Protein AF-A0A7W6C863-F1 (afdb_monomer)

Organism: NCBI:txid984260

Secondary structure (DSSP, 8-state):
--------BTTTTT--GGGTTSBHHHHHHHHHHHHHHHHHHHHHHHHTTGGG-HHHHHHHHHHHHHHHHHHHHHHT-TT-HHHHHHHHHHHHHHIIIIIHHHHHHHHHHHHHT-

Sequence (114 aa):
MFPDLDCRLGVELGLPKHYRDKPAFEIINDAHDLVGALTSRLITFRYSGYEHFEELGAQYTLADTKRIEFSQRLERLDGNAIKAVNLIDELNHFVRMFVDPWLVKFEDLRVNER

Structure (mmCIF, N/CA/C/O backbone):
data_AF-A0A7W6C863-F1
#
_entry.id   AF-A0A7W6C863-F1
#
loop_
_atom_site.group_PDB
_atom_site.id
_atom_site.type_symbol
_atom_site.label_atom_id
_atom_site.label_alt_id
_atom_site.label_comp_id
_atom_site.label_asym_id
_atom_site.label_entity_id
_atom_site.label_seq_id
_atom_site.pdbx_PDB_ins_code
_atom_site.Cartn_x
_atom_site.Cartn_y
_atom_site.Cartn_z
_atom_site.occupancy
_atom_site.B_iso_or_equiv
_atom_site.auth_seq_id
_atom_site.auth_comp_id
_atom_site.auth_asym_id
_atom_site.auth_atom_id
_atom_site.pdbx_PDB_model_num
ATOM 1 N N . MET A 1 1 ? 6.116 -6.792 28.737 1.00 40.28 1 MET A N 1
ATOM 2 C CA . MET A 1 1 ? 4.753 -6.232 28.755 1.00 40.28 1 MET A CA 1
ATOM 3 C C . MET A 1 1 ? 4.282 -6.269 27.317 1.00 40.28 1 MET A C 1
ATOM 5 O O . MET A 1 1 ? 4.932 -5.645 26.489 1.00 40.28 1 MET A O 1
ATOM 9 N N . PHE A 1 2 ? 3.306 -7.117 26.990 1.00 50.56 2 PHE A N 1
ATOM 10 C CA . PHE A 1 2 ? 2.729 -7.100 25.645 1.00 50.56 2 PHE A CA 1
ATOM 11 C C . PHE A 1 2 ? 2.007 -5.758 25.477 1.00 50.56 2 PHE A C 1
ATOM 13 O O . PHE A 1 2 ? 1.382 -5.322 26.445 1.00 50.56 2 PHE A O 1
ATOM 20 N N . PRO A 1 3 ? 2.141 -5.066 24.334 1.00 59.31 3 PRO A N 1
ATOM 21 C CA . PRO A 1 3 ? 1.289 -3.916 24.069 1.00 59.31 3 PRO A CA 1
ATOM 22 C C . PRO A 1 3 ? -0.169 -4.377 24.177 1.00 59.31 3 PRO A C 1
ATOM 24 O O . PRO A 1 3 ? -0.497 -5.457 23.682 1.00 59.31 3 PRO A O 1
ATOM 27 N N . ASP A 1 4 ? -1.012 -3.603 24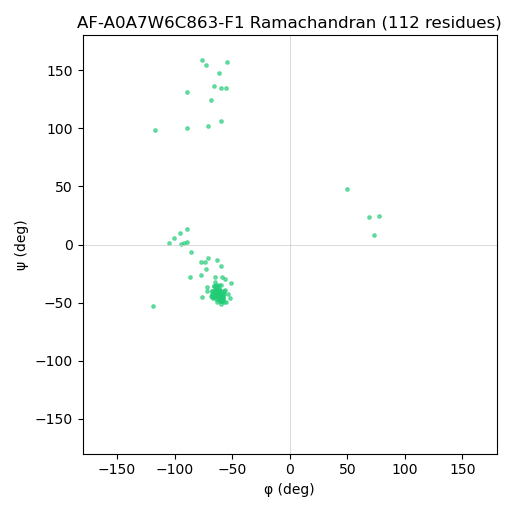.863 1.00 70.94 4 ASP A N 1
ATOM 28 C CA . ASP A 1 4 ? -2.452 -3.866 24.895 1.00 70.94 4 ASP A CA 1
ATOM 29 C C . ASP A 1 4 ? -2.963 -3.813 23.451 1.00 70.94 4 ASP A C 1
ATOM 31 O O . ASP A 1 4 ? -3.005 -2.753 22.824 1.00 70.94 4 ASP A O 1
ATOM 35 N N . LEU A 1 5 ? -3.270 -4.984 22.891 1.00 77.00 5 LEU A N 1
ATOM 36 C CA . LEU A 1 5 ? -3.833 -5.112 21.553 1.00 77.00 5 LEU A CA 1
ATOM 37 C C . LEU A 1 5 ? -5.254 -4.551 21.582 1.00 77.00 5 LEU A C 1
ATOM 39 O O . LEU A 1 5 ? -6.086 -4.989 22.378 1.00 77.00 5 LEU A O 1
ATOM 43 N N . ASP A 1 6 ? -5.541 -3.585 20.711 1.00 83.25 6 ASP A N 1
ATOM 44 C CA . ASP A 1 6 ? -6.894 -3.055 20.570 1.00 83.25 6 ASP A CA 1
ATOM 45 C C . ASP A 1 6 ? -7.785 -4.105 19.890 1.00 83.25 6 ASP A C 1
ATOM 47 O O . ASP A 1 6 ? -7.722 -4.328 18.679 1.00 83.25 6 ASP A O 1
ATOM 51 N N . CYS A 1 7 ? -8.589 -4.788 20.702 1.00 88.19 7 CYS A N 1
ATOM 52 C CA . CYS A 1 7 ? -9.495 -5.847 20.266 1.00 88.19 7 CYS A CA 1
ATOM 53 C C . CYS A 1 7 ? -10.886 -5.336 19.869 1.00 88.19 7 CYS A C 1
ATOM 55 O O . CYS A 1 7 ? -11.744 -6.157 19.544 1.00 88.19 7 CYS A O 1
ATOM 57 N N . ARG A 1 8 ? -11.140 -4.019 19.906 1.00 92.69 8 ARG A N 1
ATOM 58 C CA . ARG A 1 8 ? -12.436 -3.465 19.486 1.00 92.69 8 ARG A CA 1
ATOM 59 C C . ARG A 1 8 ? -12.709 -3.828 18.033 1.00 92.69 8 ARG A C 1
ATOM 61 O O . ARG A 1 8 ? -11.833 -3.697 17.178 1.00 92.69 8 ARG A O 1
ATOM 68 N N . LEU A 1 9 ? -13.926 -4.265 17.747 1.00 94.00 9 LEU A N 1
A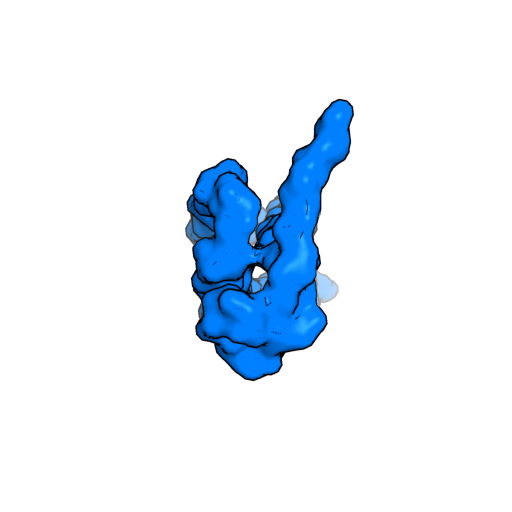TOM 69 C CA . LEU A 1 9 ? -14.372 -4.566 16.394 1.00 94.00 9 LEU A CA 1
ATOM 70 C C . LEU A 1 9 ? -14.590 -3.277 15.601 1.00 94.00 9 LEU A C 1
ATOM 72 O O . LEU A 1 9 ? -14.925 -2.227 16.155 1.00 94.00 9 LEU A O 1
ATOM 76 N N . GLY A 1 10 ? -14.485 -3.353 14.276 1.00 91.38 10 GLY A N 1
ATOM 77 C CA . GLY A 1 10 ? -14.709 -2.197 13.414 1.00 91.38 10 GLY A CA 1
ATOM 78 C C . GLY A 1 10 ? -16.084 -1.547 13.593 1.00 91.38 10 GLY A C 1
ATOM 79 O O . GLY A 1 10 ? -16.198 -0.329 13.470 1.00 91.38 10 GLY A O 1
ATOM 80 N N . VAL A 1 11 ? -17.119 -2.308 13.965 1.00 94.38 11 VAL A N 1
ATOM 81 C CA . VAL A 1 11 ? -18.438 -1.750 14.315 1.00 94.38 11 VAL A CA 1
ATOM 82 C C . VAL A 1 11 ? -18.382 -0.799 15.510 1.00 94.38 11 VAL A C 1
ATOM 84 O O . VAL A 1 11 ? -19.041 0.238 15.493 1.00 94.38 11 VAL A O 1
ATOM 87 N N . GLU A 1 12 ? -17.571 -1.119 16.517 1.00 94.25 12 GLU A N 1
ATOM 88 C CA . GLU A 1 12 ? -17.389 -0.316 17.731 1.00 94.25 12 GLU A CA 1
ATOM 89 C C . GLU A 1 12 ? -16.578 0.954 17.446 1.00 94.25 12 GLU A C 1
ATOM 91 O O . GLU A 1 12 ? -16.669 1.941 18.173 1.00 94.25 12 GLU A O 1
ATOM 96 N N . LEU A 1 13 ? -15.815 0.941 16.352 1.00 90.38 13 LEU A N 1
ATOM 97 C CA . LEU A 1 13 ? -15.022 2.059 15.849 1.00 90.38 13 LEU A CA 1
ATOM 98 C C . LEU A 1 13 ? -15.752 2.894 14.782 1.00 90.38 13 LEU A C 1
ATOM 100 O O . LEU A 1 13 ? -15.177 3.845 14.254 1.00 90.38 13 LEU A O 1
ATOM 104 N N . GLY A 1 14 ? -16.999 2.548 14.439 1.00 92.81 14 GLY A N 1
ATOM 105 C CA . GLY A 1 14 ? -17.770 3.234 13.397 1.00 92.81 14 GLY A CA 1
ATOM 106 C C . GLY A 1 14 ? -17.231 3.023 11.976 1.00 92.81 14 GLY A C 1
ATOM 107 O O . GLY A 1 14 ? -17.466 3.857 11.103 1.00 92.81 14 GLY A O 1
ATOM 108 N N . LEU A 1 15 ? -16.496 1.934 11.738 1.00 92.12 15 LEU A N 1
ATOM 109 C CA . LEU A 1 15 ? -15.875 1.639 10.448 1.00 92.12 15 LEU A CA 1
ATOM 110 C C . LEU A 1 15 ? -16.884 1.122 9.405 1.00 92.12 15 LEU A C 1
ATOM 112 O O . LEU A 1 15 ? -17.954 0.603 9.753 1.00 92.12 15 LEU A O 1
ATOM 116 N N . PRO A 1 16 ? -16.547 1.228 8.103 1.00 90.06 16 PRO A N 1
ATOM 117 C CA . PRO A 1 16 ? -17.370 0.707 7.018 1.00 90.06 16 PRO A CA 1
ATOM 118 C C . PRO A 1 16 ? -17.708 -0.783 7.158 1.00 90.06 16 PRO A C 1
ATOM 120 O O . PRO A 1 16 ? -16.971 -1.565 7.758 1.00 90.06 16 PRO A O 1
ATOM 123 N N . LYS A 1 17 ? -18.798 -1.209 6.501 1.00 90.69 17 LYS A N 1
ATOM 124 C CA . LYS A 1 17 ? -19.353 -2.574 6.603 1.00 90.69 17 LYS A CA 1
ATOM 125 C C . LYS A 1 17 ? -18.328 -3.696 6.368 1.00 90.69 17 LYS A C 1
ATOM 127 O O . LYS A 1 17 ? -18.451 -4.745 6.984 1.00 90.69 17 LYS A O 1
ATOM 132 N N . HIS A 1 18 ? -17.340 -3.495 5.501 1.00 90.31 18 HIS A N 1
ATOM 133 C CA . HIS A 1 18 ? -16.339 -4.516 5.171 1.00 90.31 18 HIS A CA 1
ATOM 134 C C . HIS A 1 18 ? -15.253 -4.707 6.247 1.00 90.31 18 HIS A C 1
ATOM 136 O O . HIS A 1 18 ? -14.589 -5.737 6.242 1.00 90.31 18 HIS A O 1
ATOM 142 N N . TYR A 1 19 ? -15.120 -3.773 7.195 1.00 92.31 19 TYR A N 1
ATOM 143 C CA . TYR A 1 19 ? -14.267 -3.908 8.385 1.00 92.31 19 TYR A CA 1
ATOM 144 C C . TYR A 1 19 ? -15.067 -4.187 9.661 1.00 92.31 19 TYR A C 1
ATOM 146 O O . TYR A 1 19 ? -14.490 -4.285 10.737 1.00 92.31 19 TYR A O 1
ATOM 154 N N . ARG A 1 20 ? -16.398 -4.295 9.563 1.00 91.38 20 ARG A N 1
ATOM 155 C CA . ARG A 1 20 ? -17.312 -4.309 10.713 1.00 91.38 20 ARG A CA 1
ATOM 156 C C . ARG A 1 20 ? -16.936 -5.340 11.776 1.00 91.38 20 ARG A C 1
ATOM 158 O O . ARG A 1 20 ? -16.930 -5.011 12.958 1.00 91.38 20 ARG A O 1
ATOM 165 N N . ASP A 1 21 ? -16.628 -6.550 11.330 1.00 94.62 21 ASP A N 1
ATOM 166 C CA . ASP A 1 21 ? -16.385 -7.705 12.195 1.00 94.62 21 ASP A CA 1
ATOM 167 C C . ASP A 1 21 ? -14.884 -7.981 12.384 1.00 94.62 21 ASP A C 1
ATOM 169 O O . ASP A 1 21 ? -14.513 -8.981 12.992 1.00 94.62 21 ASP A O 1
ATOM 173 N N . LYS A 1 22 ? -14.013 -7.101 11.866 1.00 94.56 22 LYS A N 1
ATOM 174 C CA . LYS A 1 22 ? -12.562 -7.203 12.038 1.00 94.56 22 LYS A CA 1
ATOM 175 C C . LYS A 1 22 ? -12.117 -6.470 13.310 1.00 94.56 22 LYS A C 1
ATOM 177 O O . LYS A 1 22 ? -12.507 -5.312 13.492 1.00 94.56 22 LYS A O 1
ATOM 182 N N . PRO A 1 23 ? -11.294 -7.093 14.168 1.00 94.81 23 PRO A N 1
ATOM 183 C CA . PRO A 1 23 ? -10.625 -6.411 15.272 1.00 94.81 23 PRO A CA 1
ATOM 184 C C . PRO A 1 23 ? -9.688 -5.294 14.792 1.00 94.81 23 PRO A C 1
ATOM 186 O O . PRO A 1 23 ? -9.050 -5.405 13.745 1.00 94.81 23 PRO A O 1
ATOM 189 N N . ALA A 1 24 ? -9.550 -4.235 15.589 1.00 93.31 24 ALA A N 1
ATOM 190 C CA . ALA A 1 24 ? -8.733 -3.067 15.264 1.00 93.31 24 ALA A CA 1
ATOM 191 C C . ALA A 1 24 ? -7.262 -3.421 14.978 1.00 93.31 24 ALA A C 1
ATOM 193 O O . ALA A 1 24 ? -6.687 -2.915 14.013 1.00 93.31 24 ALA A O 1
ATOM 194 N N . PHE A 1 25 ? -6.662 -4.316 15.770 1.00 92.25 25 PHE A N 1
ATOM 195 C CA . PHE A 1 25 ? -5.284 -4.766 15.543 1.00 92.25 25 PHE A CA 1
ATOM 196 C C . PHE A 1 25 ? -5.109 -5.510 14.207 1.00 92.25 25 PHE A C 1
ATOM 198 O O . PHE A 1 25 ? -4.078 -5.346 13.557 1.00 92.25 25 PHE A O 1
ATOM 205 N N . GLU A 1 26 ? -6.106 -6.287 13.762 1.00 94.75 26 GLU A N 1
ATOM 206 C CA . GLU A 1 26 ? -6.049 -6.981 12.467 1.00 94.75 26 GLU A CA 1
ATOM 207 C C . GLU A 1 26 ? -6.092 -5.984 11.313 1.00 94.75 26 GLU A C 1
ATOM 209 O O . GLU A 1 26 ? -5.325 -6.111 10.368 1.00 94.75 26 GLU A O 1
ATOM 214 N N . ILE A 1 27 ? -6.916 -4.939 11.417 1.00 94.94 27 ILE A N 1
ATOM 215 C CA . ILE A 1 27 ? -6.984 -3.871 10.409 1.00 94.94 27 ILE A CA 1
ATOM 216 C C . ILE A 1 27 ? -5.638 -3.146 10.287 1.00 94.94 27 ILE A C 1
ATOM 218 O O . ILE A 1 27 ? -5.210 -2.784 9.195 1.00 94.94 27 ILE A O 1
ATOM 222 N N . ILE A 1 28 ? -4.945 -2.922 11.404 1.00 94.31 28 ILE A N 1
ATOM 223 C CA . ILE A 1 28 ? -3.611 -2.313 11.382 1.00 94.31 28 ILE A CA 1
ATOM 224 C C . ILE A 1 28 ? -2.616 -3.255 10.700 1.00 94.31 28 ILE A C 1
ATOM 226 O O . ILE A 1 28 ? -1.865 -2.813 9.832 1.00 94.31 28 ILE A O 1
ATOM 230 N N . ASN A 1 29 ? -2.646 -4.548 11.033 1.00 93.94 29 ASN A N 1
ATOM 231 C CA . ASN A 1 29 ? -1.799 -5.552 10.388 1.00 93.94 29 ASN A CA 1
ATOM 232 C C . ASN A 1 29 ? -2.071 -5.662 8.881 1.00 93.94 29 ASN A C 1
ATOM 234 O O . ASN A 1 29 ? -1.117 -5.698 8.111 1.00 93.94 29 ASN A O 1
ATOM 238 N N . ASP A 1 30 ? -3.333 -5.592 8.445 1.00 95.06 30 ASP A N 1
ATOM 239 C CA . ASP A 1 30 ? -3.697 -5.565 7.023 1.00 95.06 30 ASP A CA 1
ATOM 240 C C . ASP A 1 30 ? -2.990 -4.405 6.290 1.00 95.06 30 ASP A C 1
ATOM 242 O O . ASP A 1 30 ? -2.504 -4.565 5.168 1.00 95.06 30 ASP A O 1
ATOM 246 N N . ALA A 1 31 ? -2.877 -3.231 6.926 1.00 95.44 31 ALA A N 1
ATOM 247 C CA . ALA A 1 31 ? -2.145 -2.099 6.359 1.00 95.44 31 ALA A CA 1
ATOM 248 C C . ALA A 1 31 ? -0.638 -2.389 6.230 1.00 95.44 31 ALA A C 1
ATOM 250 O O . ALA A 1 31 ? -0.026 -2.024 5.221 1.00 95.44 31 ALA A O 1
ATOM 251 N N . HIS A 1 32 ? -0.040 -3.062 7.222 1.00 95.62 32 HIS A N 1
ATOM 252 C CA . HIS A 1 32 ? 1.360 -3.490 7.164 1.00 95.62 32 HIS A CA 1
ATOM 253 C C . HIS A 1 32 ? 1.600 -4.500 6.041 1.00 95.62 32 HIS A C 1
ATOM 255 O O . HIS A 1 32 ? 2.527 -4.320 5.244 1.00 95.62 32 HIS A O 1
ATOM 261 N N . ASP A 1 33 ? 0.744 -5.513 5.940 1.00 96.81 33 ASP A N 1
ATOM 262 C CA . ASP A 1 33 ? 0.844 -6.565 4.933 1.00 96.81 33 ASP A CA 1
ATOM 263 C C . ASP A 1 33 ? 0.731 -5.998 3.517 1.00 96.81 33 ASP A C 1
ATOM 265 O O . ASP A 1 33 ? 1.506 -6.362 2.630 1.00 96.81 33 ASP A O 1
ATOM 269 N N . LEU A 1 34 ? -0.168 -5.038 3.302 1.00 96.56 34 LEU A N 1
ATOM 270 C CA . LEU A 1 34 ? -0.338 -4.386 2.007 1.00 96.56 34 LEU A CA 1
ATOM 271 C C . LEU A 1 34 ? 0.875 -3.545 1.587 1.00 96.56 34 LEU A C 1
ATOM 273 O O . LEU A 1 34 ? 1.306 -3.613 0.431 1.00 96.56 34 LEU A O 1
ATOM 277 N N . VAL A 1 35 ? 1.470 -2.782 2.510 1.00 96.50 35 VAL A N 1
ATOM 278 C CA . VAL A 1 35 ? 2.726 -2.059 2.237 1.00 96.50 35 VAL A CA 1
ATOM 279 C C . VAL A 1 35 ? 3.865 -3.045 1.959 1.00 96.50 35 VAL A C 1
ATOM 281 O O . VAL A 1 35 ? 4.665 -2.822 1.043 1.00 96.50 35 VAL A O 1
ATOM 284 N N . GLY A 1 36 ? 3.922 -4.157 2.696 1.00 97.25 36 GLY A N 1
ATOM 285 C CA . GLY A 1 36 ? 4.872 -5.244 2.462 1.00 97.25 36 GLY A CA 1
ATOM 286 C C . GLY A 1 36 ? 4.718 -5.867 1.071 1.00 97.25 36 GLY A C 1
ATOM 287 O O . GLY A 1 36 ? 5.703 -6.017 0.344 1.00 97.25 36 GLY A O 1
ATOM 288 N N . ALA A 1 37 ? 3.483 -6.144 0.652 1.00 96.19 37 ALA A N 1
ATOM 289 C CA . ALA A 1 37 ? 3.170 -6.683 -0.666 1.00 96.19 37 ALA A CA 1
ATOM 290 C C . ALA A 1 37 ? 3.581 -5.722 -1.793 1.00 96.19 37 ALA A C 1
ATOM 292 O O . ALA A 1 37 ? 4.233 -6.144 -2.751 1.00 96.19 37 ALA A O 1
ATOM 293 N N . LEU A 1 38 ? 3.273 -4.424 -1.666 1.00 95.94 38 LEU A N 1
ATOM 294 C CA . LEU A 1 38 ? 3.728 -3.406 -2.619 1.00 95.94 38 LEU A CA 1
ATOM 295 C C . LEU A 1 38 ? 5.259 -3.371 -2.699 1.00 95.94 38 LEU A C 1
ATOM 297 O O . LEU A 1 38 ? 5.823 -3.402 -3.790 1.00 95.94 38 LEU A O 1
ATOM 301 N N . THR A 1 39 ? 5.937 -3.368 -1.551 1.00 96.56 39 THR A N 1
ATOM 302 C CA . THR A 1 39 ? 7.405 -3.361 -1.480 1.00 96.56 39 THR A CA 1
ATOM 303 C C . THR A 1 39 ? 8.007 -4.568 -2.201 1.00 96.56 39 THR A C 1
ATOM 305 O O . THR A 1 39 ? 8.903 -4.411 -3.029 1.00 96.56 39 THR A O 1
ATOM 308 N N . SER A 1 40 ? 7.476 -5.766 -1.951 1.00 94.69 40 SER A N 1
ATOM 309 C CA . SER A 1 40 ? 7.916 -7.004 -2.604 1.00 94.69 40 SER A CA 1
ATOM 310 C C . SER A 1 40 ? 7.745 -6.958 -4.130 1.00 94.69 40 SER A C 1
ATOM 312 O O . SER A 1 40 ? 8.653 -7.332 -4.880 1.00 94.69 40 SER A O 1
ATOM 314 N N . ARG A 1 41 ? 6.612 -6.426 -4.612 1.00 92.00 41 ARG A N 1
ATOM 315 C CA . ARG A 1 41 ? 6.355 -6.237 -6.050 1.00 92.00 41 ARG A CA 1
ATOM 316 C C . ARG A 1 41 ? 7.369 -5.288 -6.687 1.00 92.00 41 ARG A C 1
ATOM 318 O O . ARG A 1 41 ? 7.923 -5.618 -7.732 1.00 92.00 41 ARG A O 1
ATOM 325 N N . LEU A 1 42 ? 7.655 -4.150 -6.051 1.00 92.44 42 LEU A N 1
ATOM 326 C CA . LEU A 1 42 ? 8.639 -3.187 -6.559 1.00 92.44 42 LEU A CA 1
ATOM 327 C C . LEU A 1 42 ? 10.059 -3.759 -6.566 1.00 92.44 42 LEU A C 1
ATOM 329 O O . LEU A 1 42 ? 10.791 -3.549 -7.525 1.00 92.44 42 LEU A O 1
ATOM 333 N N . ILE A 1 43 ? 10.438 -4.530 -5.546 1.00 90.88 43 ILE A N 1
ATOM 334 C CA . ILE A 1 43 ? 11.726 -5.235 -5.520 1.00 90.88 43 ILE A CA 1
ATOM 335 C C . ILE A 1 43 ? 11.819 -6.215 -6.691 1.00 90.88 43 ILE A C 1
ATOM 337 O O . ILE A 1 43 ? 12.801 -6.199 -7.429 1.00 90.88 43 ILE A O 1
ATOM 341 N N . THR A 1 44 ? 10.788 -7.035 -6.896 1.00 88.44 44 THR A N 1
ATOM 342 C CA . THR A 1 44 ? 10.752 -8.001 -8.004 1.00 88.44 44 THR A CA 1
ATOM 343 C C . THR A 1 44 ? 10.908 -7.295 -9.346 1.00 88.44 44 THR A C 1
ATOM 345 O O . THR A 1 44 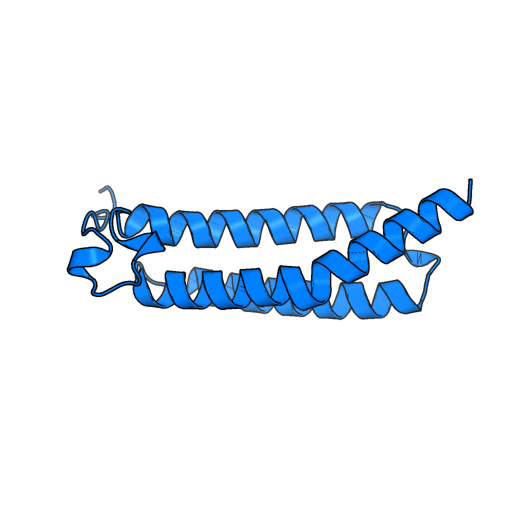? 11.733 -7.701 -10.161 1.00 88.44 44 THR A O 1
ATOM 348 N N . PHE A 1 45 ? 10.169 -6.201 -9.537 1.00 87.12 45 PHE A N 1
ATOM 349 C CA . PHE A 1 45 ? 10.279 -5.357 -10.717 1.00 87.12 45 PHE A CA 1
ATOM 350 C C . PHE A 1 45 ? 11.699 -4.805 -10.898 1.00 87.12 45 PHE A C 1
ATOM 352 O O . PHE A 1 45 ? 12.269 -4.871 -11.987 1.00 87.12 45 PHE A O 1
ATOM 359 N N . ARG A 1 46 ? 12.310 -4.314 -9.813 1.00 87.81 46 ARG A N 1
ATOM 360 C CA . ARG A 1 46 ? 13.661 -3.752 -9.846 1.00 87.81 46 A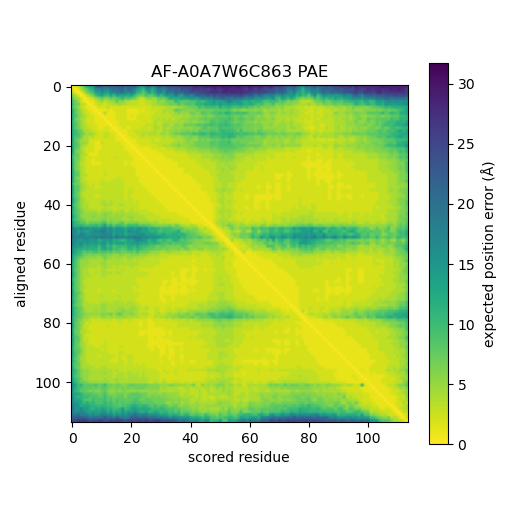RG A CA 1
ATOM 361 C C . ARG A 1 46 ? 14.688 -4.757 -10.368 1.00 87.81 46 ARG A C 1
ATOM 363 O O . ARG A 1 46 ? 15.571 -4.405 -11.141 1.00 87.81 46 ARG A O 1
ATOM 370 N N . TYR A 1 47 ? 14.564 -6.012 -9.954 1.00 86.06 47 TYR A N 1
ATOM 371 C CA . TYR A 1 47 ? 15.508 -7.067 -10.314 1.00 86.06 47 TYR A CA 1
ATOM 372 C C . TYR A 1 47 ? 15.130 -7.843 -11.582 1.00 86.06 47 TYR A C 1
ATOM 374 O O . TYR A 1 47 ? 15.868 -8.740 -11.981 1.00 86.06 47 TYR A O 1
ATOM 382 N N . SER A 1 48 ? 14.030 -7.497 -12.258 1.00 83.25 48 SER A N 1
ATOM 383 C CA . SER A 1 48 ? 13.607 -8.159 -13.498 1.00 83.25 48 SER A CA 1
ATOM 384 C C . SER A 1 48 ? 14.183 -7.552 -14.784 1.00 83.25 48 SER A C 1
ATOM 386 O O . SER A 1 48 ? 13.704 -7.883 -15.864 1.00 83.25 48 SER A O 1
ATOM 388 N N . GLY A 1 49 ? 15.197 -6.683 -14.692 1.00 76.50 49 GLY A N 1
ATOM 389 C CA . GLY A 1 49 ? 15.889 -6.125 -15.864 1.00 76.50 49 GLY A CA 1
ATOM 390 C C . GLY A 1 49 ? 15.127 -5.009 -16.588 1.00 76.50 49 GLY A C 1
ATOM 391 O O . GLY A 1 49 ? 15.351 -4.775 -17.769 1.00 76.50 49 GLY A O 1
ATOM 392 N N . TYR A 1 50 ? 14.228 -4.306 -15.892 1.00 75.12 50 TYR A N 1
ATOM 393 C CA . TYR A 1 50 ? 13.405 -3.226 -16.458 1.00 75.12 50 TYR A CA 1
ATOM 394 C C . TYR A 1 50 ? 14.199 -2.014 -16.973 1.00 75.12 50 TYR A C 1
ATOM 396 O O . TYR A 1 50 ? 13.630 -1.150 -17.637 1.00 75.12 50 TYR A O 1
ATOM 404 N N . GLU A 1 51 ? 15.486 -1.918 -16.632 1.00 71.88 51 GLU A N 1
ATOM 405 C CA . GLU A 1 51 ? 16.359 -0.773 -16.917 1.00 71.88 51 GLU A CA 1
ATOM 406 C C . GLU A 1 51 ? 16.496 -0.484 -18.421 1.00 71.88 51 GLU A C 1
ATOM 408 O O . GLU A 1 51 ? 16.835 0.631 -18.805 1.00 71.88 51 GLU A O 1
ATOM 413 N N . HIS A 1 52 ? 16.173 -1.458 -19.276 1.00 72.44 52 HIS A N 1
ATOM 414 C CA . HIS A 1 52 ? 16.129 -1.299 -20.730 1.00 72.44 52 HIS A CA 1
ATOM 415 C C . HIS A 1 52 ? 14.950 -0.443 -21.230 1.00 72.44 52 HIS A C 1
ATOM 417 O O . HIS A 1 52 ? 14.950 -0.022 -22.385 1.00 72.44 52 HIS A O 1
ATOM 423 N N . PHE A 1 53 ? 13.971 -0.138 -20.371 1.00 75.25 53 PHE A N 1
ATOM 424 C CA . PHE A 1 53 ? 12.779 0.630 -20.720 1.00 75.25 53 PHE A CA 1
ATOM 425 C C . PHE A 1 53 ? 12.720 1.946 -19.931 1.00 75.25 53 PHE A C 1
ATOM 427 O O . PHE A 1 53 ? 12.256 1.983 -18.787 1.00 75.25 53 PHE A O 1
ATOM 434 N N . GLU A 1 54 ? 13.137 3.053 -20.553 1.00 75.56 54 GLU A N 1
ATOM 435 C CA . GLU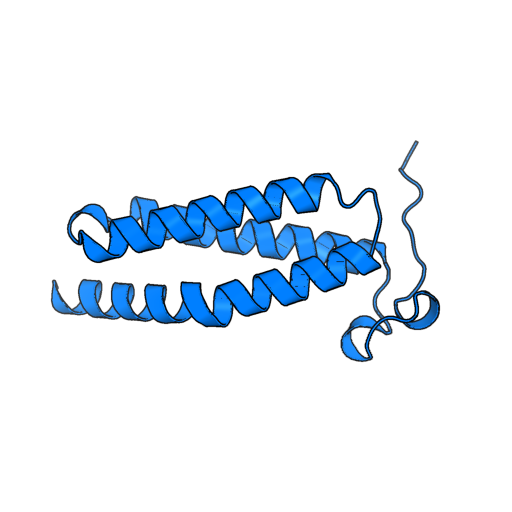 A 1 54 ? 13.186 4.379 -19.908 1.00 75.56 54 GLU A CA 1
ATOM 436 C C . GLU A 1 54 ? 11.844 4.793 -19.277 1.00 75.56 54 GLU A C 1
ATOM 438 O O . GLU A 1 54 ? 11.803 5.257 -18.134 1.00 75.56 54 GLU A O 1
ATOM 443 N N . GLU A 1 55 ? 10.727 4.559 -19.978 1.00 75.12 55 GLU A N 1
ATOM 444 C CA . GLU A 1 55 ? 9.380 4.870 -19.477 1.00 75.12 55 GLU A CA 1
ATOM 445 C C . GLU A 1 55 ? 9.050 4.128 -18.174 1.00 75.12 55 GLU A C 1
ATOM 447 O O . GLU A 1 55 ? 8.375 4.669 -17.293 1.00 75.12 55 GLU A O 1
ATOM 452 N N . LEU A 1 56 ? 9.550 2.898 -18.024 1.00 82.00 56 LEU A N 1
ATOM 453 C CA . LEU A 1 56 ? 9.298 2.095 -16.836 1.00 82.00 56 LEU A CA 1
ATOM 454 C C . LEU A 1 56 ? 10.152 2.542 -15.644 1.00 82.00 56 LEU A C 1
ATOM 456 O O . LEU A 1 56 ? 9.727 2.386 -14.499 1.00 82.00 56 LEU A O 1
ATOM 460 N N . GLY A 1 57 ? 11.319 3.147 -15.888 1.00 84.12 57 GLY A N 1
ATOM 461 C CA . GLY A 1 57 ? 12.157 3.720 -14.834 1.00 84.12 57 GLY A CA 1
ATOM 462 C C . GLY A 1 57 ? 11.501 4.902 -14.121 1.00 84.12 57 GLY A C 1
ATOM 463 O O . GLY A 1 57 ? 11.544 4.995 -12.888 1.00 84.12 57 GLY A O 1
ATOM 464 N N . ALA A 1 58 ? 10.817 5.769 -14.871 1.00 87.56 58 ALA A N 1
ATOM 465 C CA . ALA A 1 58 ? 10.044 6.868 -14.297 1.00 87.56 58 ALA A CA 1
ATOM 466 C C . ALA A 1 58 ? 8.859 6.354 -13.457 1.00 87.56 58 ALA A C 1
ATOM 468 O O . ALA A 1 58 ? 8.637 6.823 -12.337 1.00 87.56 58 ALA A O 1
ATOM 469 N N . GLN A 1 59 ? 8.132 5.351 -13.962 1.00 90.44 59 GLN A N 1
ATOM 470 C CA . GLN A 1 59 ? 7.006 4.735 -13.251 1.00 90.44 59 GLN A CA 1
ATOM 471 C C . GLN A 1 59 ? 7.451 4.032 -11.966 1.00 90.44 59 GLN A C 1
ATOM 473 O O . GLN A 1 59 ? 6.833 4.234 -10.918 1.00 90.44 59 GLN A O 1
ATOM 478 N N . TYR A 1 60 ? 8.565 3.296 -12.020 1.00 91.88 60 TYR A N 1
ATOM 479 C CA . TYR A 1 60 ? 9.181 2.689 -10.844 1.00 91.88 60 TYR A CA 1
ATOM 480 C C . TYR A 1 60 ? 9.510 3.736 -9.781 1.00 91.88 60 TYR A C 1
ATOM 482 O O . TYR A 1 60 ? 9.131 3.580 -8.625 1.00 91.88 60 TYR A O 1
ATOM 490 N N . THR A 1 61 ? 10.167 4.830 -10.173 1.00 91.69 61 THR A N 1
ATOM 491 C CA . THR A 1 61 ? 10.582 5.889 -9.241 1.00 91.69 61 THR A CA 1
ATOM 492 C C . THR A 1 61 ? 9.383 6.520 -8.532 1.00 91.69 61 THR A C 1
ATOM 494 O O . THR A 1 61 ? 9.418 6.756 -7.320 1.00 91.69 61 THR A O 1
ATOM 497 N N . LEU A 1 62 ? 8.291 6.758 -9.266 1.00 93.50 62 LEU A N 1
ATOM 498 C CA . LEU A 1 62 ? 7.063 7.294 -8.688 1.00 93.50 62 LEU A CA 1
ATOM 499 C C . LEU A 1 62 ? 6.398 6.291 -7.736 1.00 93.50 62 LEU A C 1
ATOM 501 O O . LEU A 1 62 ? 5.983 6.672 -6.638 1.00 93.50 62 LEU A O 1
ATOM 505 N N . ALA A 1 63 ? 6.340 5.012 -8.116 1.00 94.62 63 ALA A N 1
ATOM 506 C CA . ALA A 1 63 ? 5.809 3.970 -7.246 1.00 94.62 63 ALA A CA 1
ATOM 507 C C . ALA A 1 63 ? 6.637 3.786 -5.975 1.00 94.62 63 ALA A C 1
ATOM 509 O O . ALA A 1 63 ? 6.070 3.655 -4.890 1.00 94.62 63 ALA A O 1
ATOM 510 N N . ASP A 1 64 ? 7.960 3.841 -6.088 1.00 95.75 64 ASP A N 1
ATOM 511 C CA . ASP A 1 64 ? 8.861 3.702 -4.954 1.00 95.75 64 ASP A CA 1
ATOM 512 C C . ASP A 1 64 ? 8.744 4.887 -3.988 1.00 95.75 64 ASP A C 1
ATOM 514 O O . ASP A 1 64 ? 8.657 4.694 -2.776 1.00 95.75 64 ASP A O 1
ATOM 518 N N . THR A 1 65 ? 8.608 6.105 -4.519 1.00 97.31 65 THR A N 1
ATOM 519 C CA . THR A 1 65 ? 8.332 7.309 -3.720 1.00 97.31 65 THR A CA 1
ATOM 520 C C . THR A 1 65 ? 7.025 7.167 -2.940 1.00 97.31 65 THR A C 1
ATOM 522 O O . THR A 1 65 ? 6.996 7.386 -1.728 1.00 97.31 65 THR A O 1
ATOM 525 N N . LYS A 1 66 ? 5.944 6.724 -3.596 1.00 97.62 66 LYS A N 1
ATOM 526 C CA . LYS A 1 66 ? 4.659 6.489 -2.921 1.00 97.62 66 LYS A CA 1
ATOM 527 C C . LYS A 1 66 ? 4.735 5.377 -1.884 1.00 97.62 66 LYS A C 1
ATOM 529 O O . LYS A 1 66 ? 4.175 5.517 -0.800 1.00 97.62 66 LYS A O 1
ATOM 534 N N . ARG A 1 67 ? 5.478 4.310 -2.165 1.00 97.31 67 ARG A N 1
ATOM 535 C CA . ARG A 1 67 ? 5.748 3.237 -1.205 1.00 97.31 67 ARG A CA 1
ATOM 536 C C . ARG A 1 67 ? 6.473 3.771 0.039 1.00 97.31 67 ARG A C 1
ATOM 538 O O . ARG A 1 67 ? 6.062 3.417 1.139 1.00 97.31 67 ARG A O 1
ATOM 545 N N . ILE A 1 68 ? 7.460 4.672 -0.095 1.00 97.75 68 ILE A N 1
ATOM 546 C CA . ILE A 1 68 ? 8.096 5.365 1.053 1.00 97.75 68 ILE A CA 1
ATOM 547 C C . ILE A 1 68 ? 7.062 6.166 1.852 1.00 97.75 68 ILE A C 1
ATOM 549 O O . ILE A 1 68 ? 7.016 6.050 3.077 1.00 97.75 68 ILE A O 1
ATOM 553 N N . GLU A 1 69 ? 6.230 6.968 1.181 1.00 97.75 69 GLU A N 1
ATOM 554 C CA . GLU A 1 69 ? 5.193 7.772 1.842 1.00 97.75 69 GLU A CA 1
ATOM 555 C C . GLU A 1 69 ? 4.218 6.896 2.646 1.00 97.75 69 GLU A C 1
ATOM 557 O O . GLU A 1 69 ? 3.896 7.218 3.793 1.00 97.75 69 GLU A O 1
ATOM 562 N N . PHE A 1 70 ? 3.776 5.767 2.079 1.00 97.75 70 PHE A N 1
ATOM 563 C CA . PHE A 1 70 ? 2.913 4.817 2.780 1.00 97.75 70 PHE A CA 1
ATOM 564 C C . PHE A 1 70 ? 3.611 4.194 3.993 1.00 97.75 70 PHE A C 1
ATOM 566 O O . PHE A 1 70 ? 3.013 4.172 5.067 1.00 97.75 70 PHE A O 1
ATOM 573 N N . SER A 1 71 ? 4.877 3.773 3.874 1.00 97.00 71 SER A N 1
ATOM 574 C CA . SER A 1 71 ? 5.654 3.247 5.009 1.00 97.00 71 SER A CA 1
ATOM 575 C C . SER A 1 71 ? 5.778 4.263 6.150 1.00 97.00 71 SER A C 1
ATOM 577 O O . SER A 1 71 ? 5.547 3.926 7.306 1.00 97.00 71 SER A O 1
ATOM 579 N N . GLN A 1 72 ? 6.055 5.532 5.844 1.00 96.88 72 GLN A N 1
ATOM 580 C CA . GLN A 1 72 ? 6.154 6.576 6.871 1.00 96.88 72 GLN A CA 1
ATOM 581 C C . GLN A 1 72 ? 4.817 6.850 7.568 1.00 96.88 72 GLN A C 1
ATOM 583 O O . GLN A 1 72 ? 4.776 7.176 8.753 1.00 96.88 72 GLN A O 1
ATOM 588 N N . ARG A 1 73 ? 3.702 6.769 6.836 1.00 96.44 73 ARG A N 1
ATOM 589 C CA . ARG A 1 73 ? 2.361 6.927 7.417 1.00 96.44 73 ARG A CA 1
ATOM 590 C C . ARG A 1 73 ? 1.975 5.728 8.275 1.00 96.44 73 ARG A C 1
ATOM 592 O O . ARG A 1 73 ? 1.351 5.928 9.313 1.00 96.44 73 ARG A O 1
ATOM 599 N N . LEU A 1 74 ? 2.380 4.531 7.862 1.00 94.69 74 LEU A N 1
ATOM 600 C CA . LEU A 1 74 ? 2.196 3.280 8.589 1.00 94.69 74 LEU A CA 1
ATOM 601 C C . LEU A 1 74 ? 2.895 3.320 9.959 1.00 94.69 74 LEU A C 1
ATOM 603 O O . LEU A 1 74 ? 2.265 3.055 10.977 1.00 94.69 74 LEU A O 1
ATOM 607 N N . GLU A 1 75 ? 4.153 3.770 10.009 1.00 92.06 75 GLU A N 1
ATOM 608 C CA . GLU A 1 75 ? 4.903 3.967 11.265 1.00 92.06 75 GLU A CA 1
ATOM 609 C C . GLU A 1 75 ? 4.225 4.960 12.225 1.00 92.06 75 GLU A C 1
ATOM 611 O O . GLU A 1 75 ? 4.372 4.864 13.442 1.00 92.06 75 GLU A O 1
ATOM 616 N N . ARG A 1 76 ? 3.453 5.911 11.686 1.00 93.38 76 ARG A N 1
ATOM 617 C CA . ARG A 1 76 ? 2.737 6.950 12.445 1.00 93.38 76 ARG A CA 1
ATOM 618 C C . ARG A 1 76 ? 1.280 6.591 12.753 1.00 93.38 76 ARG A C 1
ATOM 620 O O . ARG A 1 76 ? 0.526 7.467 13.190 1.00 93.38 76 ARG A O 1
ATOM 627 N N . LEU A 1 77 ? 0.853 5.349 12.504 1.00 89.44 77 LEU A N 1
ATOM 628 C CA . LEU A 1 77 ? -0.507 4.919 12.833 1.00 89.44 77 LEU A CA 1
ATOM 629 C C . LEU A 1 77 ? -0.767 4.948 14.338 1.00 89.44 77 LEU A C 1
ATOM 631 O O . LEU A 1 77 ? -1.882 5.286 14.723 1.00 89.44 77 LEU A O 1
ATOM 635 N N . ASP A 1 78 ? 0.242 4.638 15.160 1.00 86.38 78 ASP A N 1
ATOM 636 C CA . ASP A 1 78 ? 0.157 4.654 16.630 1.00 86.38 78 ASP A CA 1
ATOM 637 C C . ASP A 1 78 ? -1.079 3.893 17.155 1.00 86.38 78 ASP A C 1
ATOM 639 O O . ASP A 1 78 ? -1.897 4.411 17.911 1.00 86.38 78 ASP A O 1
ATOM 643 N N . GLY A 1 79 ? -1.301 2.680 16.634 1.00 85.25 79 GLY A N 1
ATOM 644 C CA . GLY A 1 79 ? -2.444 1.847 17.025 1.00 85.25 79 GLY A CA 1
ATOM 645 C C . GLY A 1 79 ? -3.810 2.306 16.487 1.00 85.25 79 GLY A C 1
ATOM 646 O O . GLY A 1 79 ? -4.840 1.776 16.893 1.00 85.25 79 GLY A O 1
ATOM 647 N N . ASN A 1 80 ? -3.870 3.295 15.591 1.00 91.38 80 ASN A N 1
ATOM 648 C CA . ASN A 1 80 ? -5.136 3.867 15.135 1.00 91.38 80 ASN A CA 1
ATOM 649 C C . ASN A 1 80 ? -5.718 3.133 13.913 1.00 91.38 80 ASN A C 1
ATOM 651 O O . ASN A 1 80 ? -5.354 3.412 12.767 1.00 91.38 80 ASN A O 1
ATOM 655 N N . ALA A 1 81 ? -6.698 2.260 14.152 1.00 93.00 81 ALA A N 1
ATOM 656 C CA . ALA A 1 81 ? -7.366 1.498 13.095 1.00 93.00 81 ALA A CA 1
ATOM 657 C C . ALA A 1 81 ? -8.165 2.358 12.094 1.00 93.00 81 ALA A C 1
ATOM 659 O O . ALA A 1 81 ? -8.261 1.994 10.928 1.00 93.00 81 ALA A O 1
ATOM 660 N N . ILE A 1 82 ? -8.685 3.528 12.487 1.00 92.56 82 ILE A N 1
ATOM 661 C CA . ILE A 1 82 ? -9.381 4.435 11.551 1.00 92.56 82 ILE A CA 1
ATOM 662 C C . ILE A 1 82 ? -8.390 5.003 10.529 1.00 92.56 82 ILE A C 1
ATOM 664 O O . ILE A 1 82 ? -8.653 5.012 9.327 1.00 92.56 82 ILE A O 1
ATOM 668 N N . LYS A 1 83 ? -7.217 5.448 10.996 1.00 94.50 83 LYS A N 1
ATOM 669 C CA . LYS A 1 83 ? -6.136 5.882 10.103 1.00 94.50 83 LYS A CA 1
ATOM 670 C C . LYS A 1 83 ? -5.635 4.728 9.234 1.00 94.50 83 LYS A C 1
ATOM 672 O O . LYS A 1 83 ? -5.315 4.968 8.073 1.00 94.50 83 LYS A O 1
ATOM 677 N N . ALA A 1 84 ? -5.590 3.508 9.776 1.00 95.31 84 ALA A N 1
ATOM 678 C CA . ALA A 1 84 ? -5.202 2.317 9.028 1.00 95.31 84 ALA A CA 1
ATOM 679 C C . ALA A 1 84 ? -6.177 2.031 7.876 1.00 95.31 84 ALA A C 1
ATOM 681 O O . ALA A 1 84 ? -5.722 1.866 6.753 1.00 95.31 84 ALA A O 1
ATOM 682 N N . VAL A 1 85 ? -7.495 2.087 8.107 1.00 95.44 85 VAL A N 1
ATOM 683 C CA . VAL A 1 85 ? -8.506 1.944 7.040 1.00 95.44 85 VAL A CA 1
ATOM 684 C C . VAL A 1 85 ? -8.288 2.952 5.915 1.00 95.44 85 VAL A C 1
ATOM 686 O O . VAL A 1 85 ? -8.206 2.562 4.754 1.00 95.44 85 VAL A O 1
ATOM 689 N N . ASN A 1 86 ? -8.123 4.234 6.247 1.00 94.75 86 ASN A N 1
ATOM 690 C CA . ASN A 1 86 ? -7.890 5.258 5.225 1.00 94.75 86 ASN A CA 1
ATOM 691 C C . ASN A 1 86 ? -6.602 4.983 4.431 1.00 94.75 86 ASN A C 1
ATOM 693 O O . ASN A 1 86 ? -6.572 5.145 3.214 1.00 94.75 86 ASN A O 1
ATOM 697 N N . LEU A 1 87 ? -5.542 4.534 5.112 1.00 96.50 87 LEU A N 1
ATOM 698 C CA . LEU A 1 87 ? -4.282 4.163 4.474 1.00 96.50 87 LEU A CA 1
ATOM 699 C C . LEU A 1 87 ? -4.453 2.962 3.531 1.00 96.50 87 LEU A C 1
ATOM 701 O O . LEU A 1 87 ? -3.910 2.983 2.429 1.00 96.50 87 LEU A O 1
ATOM 705 N N . ILE A 1 88 ? -5.213 1.947 3.949 1.00 96.69 88 ILE A N 1
ATOM 706 C CA . ILE A 1 88 ? -5.533 0.761 3.146 1.00 96.69 88 ILE A CA 1
ATOM 707 C C . ILE A 1 88 ? -6.297 1.161 1.886 1.00 96.69 88 ILE A C 1
ATOM 709 O O . ILE A 1 88 ? -5.933 0.733 0.792 1.00 96.69 88 ILE A O 1
ATOM 713 N N . ASP A 1 89 ? -7.327 1.994 2.018 1.00 95.62 89 ASP A N 1
ATOM 714 C CA . ASP A 1 89 ? -8.150 2.425 0.887 1.00 95.62 89 ASP A CA 1
ATOM 715 C C . ASP A 1 89 ? -7.324 3.226 -0.129 1.00 95.62 89 ASP A C 1
ATOM 717 O O . ASP A 1 89 ? -7.387 2.968 -1.334 1.00 95.62 89 ASP A O 1
ATOM 721 N N . GLU A 1 90 ? -6.487 4.150 0.350 1.00 97.06 90 GLU A N 1
ATOM 722 C CA . GLU A 1 90 ? -5.573 4.917 -0.499 1.00 97.06 90 GLU A CA 1
ATOM 723 C C . GLU A 1 90 ? -4.528 4.031 -1.187 1.00 97.06 90 GLU A C 1
ATOM 725 O O . GLU A 1 90 ? -4.257 4.209 -2.377 1.00 97.06 90 GLU A O 1
ATOM 730 N N . LEU A 1 91 ? -3.952 3.064 -0.469 1.00 97.31 91 LEU A N 1
ATOM 731 C CA . LEU A 1 91 ? -2.956 2.151 -1.020 1.00 97.31 91 LEU A CA 1
ATOM 732 C C . LEU A 1 91 ? -3.576 1.212 -2.056 1.00 97.31 91 LEU A C 1
ATOM 734 O O . LEU A 1 91 ? -3.018 1.058 -3.140 1.00 97.31 91 LEU A O 1
ATOM 738 N N . ASN A 1 92 ? -4.748 0.642 -1.780 1.00 96.44 92 ASN A N 1
ATOM 739 C CA . ASN A 1 92 ? -5.478 -0.186 -2.738 1.00 96.44 92 ASN A CA 1
ATOM 740 C C . ASN A 1 92 ? -5.851 0.606 -3.991 1.00 96.44 92 ASN A C 1
ATOM 742 O O . ASN A 1 92 ? -5.706 0.107 -5.108 1.00 96.44 92 ASN A O 1
ATOM 746 N N . HIS A 1 93 ? -6.298 1.853 -3.826 1.00 96.94 93 HIS A N 1
ATOM 747 C CA . HIS A 1 93 ? -6.578 2.730 -4.954 1.00 96.94 93 HIS A CA 1
ATOM 748 C C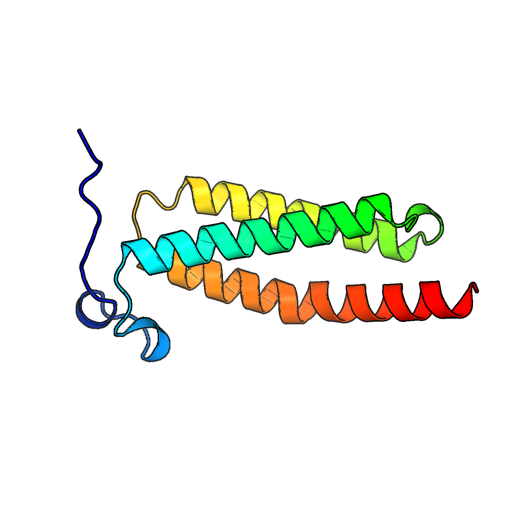 . HIS A 1 93 ? -5.313 3.006 -5.775 1.00 96.94 93 HIS A C 1
ATOM 750 O O . HIS A 1 93 ? -5.334 2.858 -6.996 1.00 96.94 93 HIS A O 1
ATOM 756 N N . PHE A 1 94 ? -4.202 3.348 -5.118 1.00 97.12 94 PHE A N 1
ATOM 757 C CA . PHE A 1 94 ? -2.919 3.575 -5.777 1.00 97.12 94 PHE A CA 1
ATOM 758 C C . PHE A 1 94 ? -2.442 2.338 -6.547 1.00 97.12 94 PHE A C 1
ATOM 760 O O . PHE A 1 94 ? -2.086 2.438 -7.721 1.00 97.12 94 PHE A O 1
ATOM 767 N N . VAL A 1 95 ? -2.486 1.162 -5.918 1.00 96.19 95 VAL A N 1
ATOM 768 C CA . VAL A 1 95 ? -2.096 -0.098 -6.554 1.00 96.19 95 VAL A CA 1
ATOM 769 C C . VAL A 1 95 ? -2.957 -0.360 -7.784 1.00 96.19 95 VAL A C 1
ATOM 771 O O . VAL A 1 95 ? -2.419 -0.530 -8.874 1.00 96.19 95 VAL A O 1
ATOM 774 N N . ARG A 1 96 ? -4.281 -0.290 -7.644 1.00 96.69 96 ARG A N 1
ATOM 775 C CA . ARG A 1 96 ? -5.214 -0.579 -8.735 1.00 96.69 96 ARG A CA 1
ATOM 776 C C . ARG A 1 96 ? -5.102 0.399 -9.903 1.00 96.69 96 ARG A C 1
ATOM 778 O O . ARG A 1 96 ? -5.227 -0.005 -11.054 1.00 96.69 96 ARG A O 1
ATOM 785 N N . MET A 1 97 ? -4.940 1.689 -9.616 1.00 96.38 97 MET A N 1
ATOM 786 C CA . MET A 1 97 ? -4.977 2.734 -10.643 1.00 96.38 97 MET A CA 1
ATOM 787 C C . MET A 1 97 ? -3.624 2.979 -11.300 1.00 96.38 97 MET A C 1
ATOM 789 O O . MET A 1 97 ? -3.584 3.428 -12.443 1.00 96.38 97 MET A O 1
ATOM 793 N N . PHE A 1 98 ? -2.528 2.719 -10.587 1.00 93.81 98 PHE A N 1
ATOM 794 C CA . PHE A 1 98 ? -1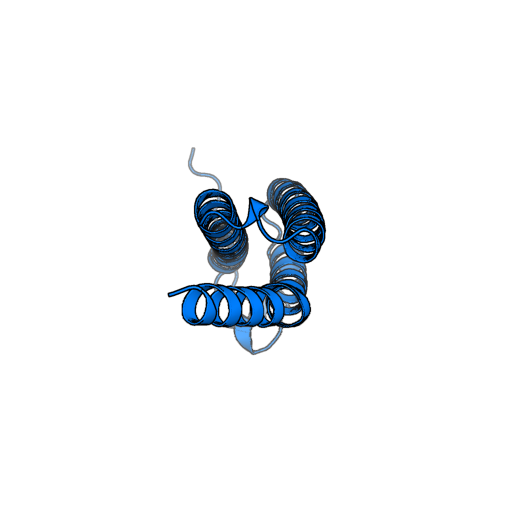.184 3.034 -11.059 1.00 93.81 98 PHE A CA 1
ATOM 795 C C . PHE A 1 98 ? -0.309 1.791 -11.209 1.00 93.81 98 PHE A C 1
ATOM 797 O O . PHE A 1 98 ? 0.256 1.571 -12.278 1.00 93.81 98 PHE A O 1
ATOM 804 N N . VAL A 1 99 ? -0.202 0.962 -10.167 1.00 92.81 99 VAL A N 1
ATOM 805 C CA . VAL A 1 99 ? 0.770 -0.142 -10.144 1.00 92.81 99 VAL A CA 1
ATOM 806 C C . VAL A 1 99 ? 0.331 -1.318 -11.016 1.00 92.81 99 VAL A C 1
ATOM 808 O O . VAL A 1 99 ? 1.138 -1.839 -11.779 1.00 92.81 99 VAL A O 1
ATOM 811 N N . ASP A 1 100 ? -0.932 -1.737 -10.933 1.00 92.44 100 ASP A N 1
ATOM 812 C CA . ASP A 1 100 ? -1.436 -2.891 -11.683 1.00 92.44 100 ASP A CA 1
ATOM 813 C C . ASP A 1 100 ? -1.365 -2.675 -13.206 1.00 92.44 100 ASP A C 1
ATOM 815 O O . ASP A 1 100 ? -0.772 -3.522 -13.877 1.00 92.44 100 ASP A O 1
ATOM 819 N N . PRO A 1 101 ? -1.850 -1.551 -13.781 1.00 90.31 101 PRO A N 1
ATOM 820 C CA . PRO A 1 101 ? -1.746 -1.316 -15.224 1.00 90.31 101 PRO A CA 1
ATOM 821 C C . PRO A 1 101 ? -0.294 -1.251 -15.706 1.00 90.31 101 PRO A C 1
ATOM 823 O O . PRO A 1 101 ? 0.030 -1.691 -16.808 1.00 90.31 101 PRO A O 1
ATOM 826 N N . TRP A 1 102 ? 0.590 -0.706 -14.869 1.00 87.38 102 TRP A N 1
ATOM 827 C CA . TRP A 1 102 ? 2.013 -0.624 -15.160 1.00 87.38 102 TRP A CA 1
ATOM 828 C C . TRP A 1 102 ? 2.678 -2.004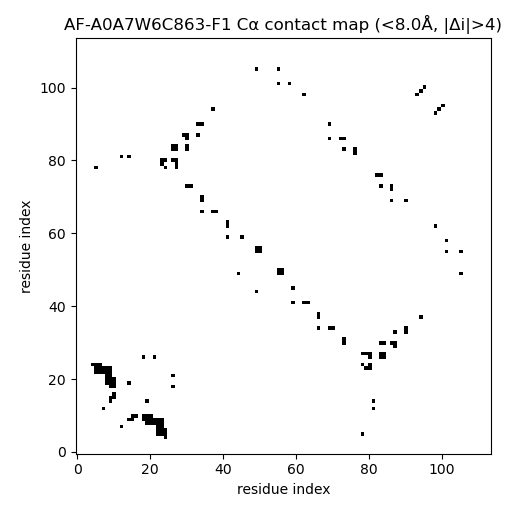 -15.209 1.00 87.38 102 TRP A C 1
ATOM 830 O O . TRP A 1 102 ? 3.413 -2.284 -16.157 1.00 87.38 102 TRP A O 1
ATOM 840 N N . LEU A 1 103 ? 2.399 -2.885 -14.241 1.00 83.75 103 LEU A N 1
ATOM 841 C CA . LEU A 1 103 ? 2.973 -4.233 -14.248 1.00 83.75 103 LEU A CA 1
ATOM 842 C C . LEU A 1 103 ? 2.473 -5.074 -15.424 1.00 83.75 103 LEU A C 1
ATOM 844 O O . LEU A 1 103 ? 3.270 -5.807 -16.001 1.00 83.75 103 LEU A O 1
ATOM 848 N N . VAL A 1 104 ? 1.208 -4.922 -15.828 1.00 87.19 104 VAL A N 1
ATOM 849 C CA . VAL A 1 104 ? 0.689 -5.583 -17.038 1.00 87.19 104 VAL A CA 1
ATOM 850 C C . VAL A 1 104 ? 1.491 -5.154 -18.270 1.00 87.19 104 VAL A C 1
ATOM 852 O O . VAL A 1 104 ? 1.997 -6.005 -18.996 1.00 87.19 104 VAL A O 1
ATOM 855 N N . LYS A 1 105 ? 1.715 -3.842 -18.457 1.00 84.25 105 LYS A N 1
ATOM 856 C CA . LYS A 1 105 ? 2.540 -3.327 -19.566 1.00 84.25 105 LYS A CA 1
ATOM 857 C C . LYS A 1 105 ? 3.956 -3.914 -19.546 1.00 84.25 105 LYS A C 1
ATOM 859 O O . LYS A 1 105 ? 4.510 -4.216 -20.599 1.00 84.25 105 LYS A O 1
ATOM 864 N N . PHE A 1 106 ? 4.556 -4.067 -18.367 1.00 83.94 106 PHE A N 1
ATOM 865 C CA . PHE A 1 106 ? 5.879 -4.676 -18.242 1.00 83.94 106 PHE A CA 1
ATOM 866 C C . PHE A 1 106 ? 5.895 -6.154 -18.643 1.00 83.94 106 PHE A C 1
ATOM 868 O O . PHE A 1 106 ? 6.802 -6.580 -19.358 1.00 83.94 106 PHE A O 1
ATOM 875 N N . GLU A 1 107 ? 4.909 -6.936 -18.203 1.00 84.31 107 GLU A N 1
ATOM 876 C CA . GLU A 1 107 ? 4.814 -8.349 -18.572 1.00 84.31 107 GLU A CA 1
ATOM 877 C C . GLU A 1 107 ? 4.641 -8.526 -20.084 1.00 84.31 107 GLU A C 1
ATOM 879 O O . GLU A 1 107 ? 5.337 -9.359 -20.668 1.00 84.31 107 GLU A O 1
ATOM 884 N N . ASP A 1 108 ? 3.818 -7.689 -20.721 1.00 84.56 108 ASP A N 1
ATOM 885 C CA . ASP A 1 108 ? 3.642 -7.676 -22.176 1.00 84.56 108 ASP A CA 1
ATOM 886 C C . ASP A 1 108 ? 4.962 -7.382 -22.906 1.00 84.56 108 ASP A C 1
ATOM 888 O O . ASP A 1 108 ? 5.335 -8.090 -23.845 1.00 84.56 108 ASP A O 1
ATOM 892 N N . LEU A 1 109 ? 5.712 -6.365 -22.466 1.00 81.56 109 LEU A N 1
ATOM 893 C CA . LEU A 1 109 ? 7.017 -6.027 -23.046 1.00 81.56 109 LEU A CA 1
ATOM 894 C C . LEU A 1 109 ? 8.016 -7.180 -22.897 1.00 81.56 109 LEU A C 1
ATOM 896 O O . LEU A 1 109 ? 8.668 -7.561 -23.866 1.00 81.56 109 LEU A O 1
ATOM 900 N N . ARG A 1 110 ? 8.080 -7.794 -21.711 1.00 76.94 110 ARG A N 1
ATOM 901 C CA . ARG A 1 110 ? 8.996 -8.906 -21.422 1.00 76.94 110 ARG A CA 1
ATOM 902 C C . ARG A 1 110 ? 8.695 -10.158 -22.252 1.00 76.94 110 ARG A C 1
ATOM 904 O O . ARG A 1 110 ? 9.609 -10.927 -22.540 1.00 76.94 110 ARG A O 1
ATOM 911 N N . VAL A 1 111 ? 7.428 -10.411 -22.585 1.00 80.00 111 VAL A N 1
ATOM 912 C CA . VAL A 1 111 ? 7.040 -11.528 -23.463 1.00 80.00 111 VAL A CA 1
ATOM 913 C C . VAL A 1 111 ? 7.452 -11.252 -24.907 1.00 80.00 111 VAL A C 1
ATOM 915 O O . VAL A 1 111 ? 7.948 -12.160 -25.561 1.00 80.00 111 VAL A O 1
ATOM 918 N N . ASN A 1 112 ? 7.298 -10.015 -25.384 1.00 72.69 112 ASN A N 1
ATOM 919 C CA . ASN A 1 112 ? 7.608 -9.642 -26.768 1.00 72.69 112 ASN A CA 1
ATOM 920 C C . ASN A 1 112 ? 9.115 -9.566 -27.084 1.00 72.69 112 ASN A C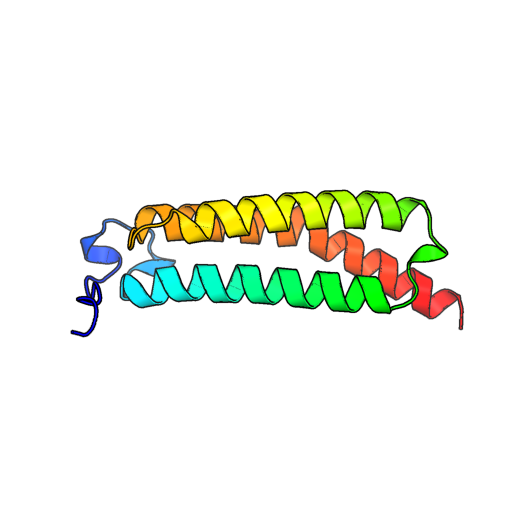 1
ATOM 922 O O . ASN A 1 112 ? 9.484 -9.539 -28.255 1.00 72.69 112 ASN A O 1
ATOM 926 N N . GLU A 1 113 ? 9.984 -9.528 -26.071 1.00 67.88 113 GLU A N 1
ATOM 927 C CA . GLU A 1 113 ? 11.445 -9.594 -26.240 1.00 67.88 113 GLU A CA 1
ATOM 928 C C . GLU A 1 113 ? 12.009 -11.027 -26.319 1.00 67.88 113 GLU A C 1
ATOM 930 O O . GLU A 1 113 ? 13.208 -11.193 -26.554 1.00 67.88 113 GLU A O 1
ATOM 935 N N . ARG A 1 114 ? 11.182 -12.061 -26.106 1.00 58.03 114 ARG A N 1
ATOM 936 C CA . ARG A 1 114 ? 11.574 -13.480 -26.195 1.00 58.03 114 ARG A CA 1
ATOM 937 C C . ARG A 1 114 ? 11.224 -14.091 -27.544 1.00 58.03 114 ARG A C 1
ATOM 939 O O . ARG A 1 114 ? 12.033 -14.928 -28.002 1.00 58.03 114 ARG A O 1
#

Mean predicted aligned error: 5.11 Å

Nearest PDB structures (foldseek):
  6jx6-assembly1_D  TM=4.310E-01  e=8.057E+00  Homo sapiens

Radius of gyration: 17.09 Å; Cα contacts (8 Å, |Δi|>4): 86; chains: 1; bounding box: 36×21×56 Å

Foldseek 3Di:
DPPPQQQDFCCNVVHDPVRRGPGLNVLLVLLVVLLVVLVVLLVVVVPPPCPVPPVLVVLSVVSVVVSVVSVVQSVVCVSPSVSSVVSNVVSVCCCVVRVVVSVVVVVVVVVVVD

pLDDT: mean 89.04, std 10.08, range [40.28, 97.75]

Solvent-accessible surface area (backbone atoms only — not comparable to full-atom values): 6432 Å² total; per-residue (Å²): 132,81,78,85,72,52,68,54,33,17,55,82,69,72,45,60,82,92,40,26,88,39,33,31,50,56,46,38,47,52,36,52,50,51,54,48,52,52,51,51,51,52,50,52,49,66,72,66,65,48,83,84,38,67,74,54,52,57,52,49,52,53,50,51,52,50,50,51,54,51,52,59,50,58,75,64,36,81,89,36,32,70,61,22,50,55,51,39,54,52,49,53,48,48,38,63,74,52,50,49,62,49,52,52,54,49,53,55,51,61,58,74,76,108